Protein AF-A0A532C5R3-F1 (afdb_monomer)

Secondary structure (DSSP, 8-state):
---EEEEEEEEEEEETTEEEEEETTS-EEEEEEEEEEEEES---TT-EEEEEEETT-EEEEEEEHHHHHTT--TT-

Mean predicted aligned error: 6.76 Å

Sequence (76 aa):
MKVSHRIEGEVLRVEGEDYFVRGKDGQEIRLQSDPSTRKIGNISQGNRIVATVNDQNHMRSIRLTDMADMSDPRNE

pLDDT: mean 82.14, std 12.66, range [43.5, 93.69]

Solvent-accessible surface area (backbone atoms only — not comparable to full-atom values): 4346 Å² total; per-residue (Å²): 133,88,58,67,49,78,47,51,28,35,26,71,41,72,58,95,49,38,36,33,26,33,34,86,87,68,49,77,42,78,36,42,50,50,96,82,32,46,72,46,77,90,84,51,64,76,37,48,30,39,34,37,21,38,87,81,46,45,32,51,32,37,29,43,40,77,59,50,58,80,68,53,77,86,83,116

Nearest PDB structures (foldseek):
  4a2i-assembly1_V  TM=7.180E-01  e=1.538E-03  Salmonella enterica subsp. enterica serovar Typhimurium
  2rcn-assembly1_A  TM=7.180E-01  e=5.803E-03  Salmonella enterica subsp. enterica serovar Typhimurium str. LT2
  6zp4-assembly1_G  TM=5.879E-01  e=8.336E-03  Homo sapiens
  8rw1-assembly1_i  TM=5.827E-01  e=1.720E-02  Saccharomyces cerevisiae S288C
  7zag-assembly1_6  TM=6.262E-01  e=3.549E-02  Pyrococcus abyssi GE5

Structure (mmCIF, N/CA/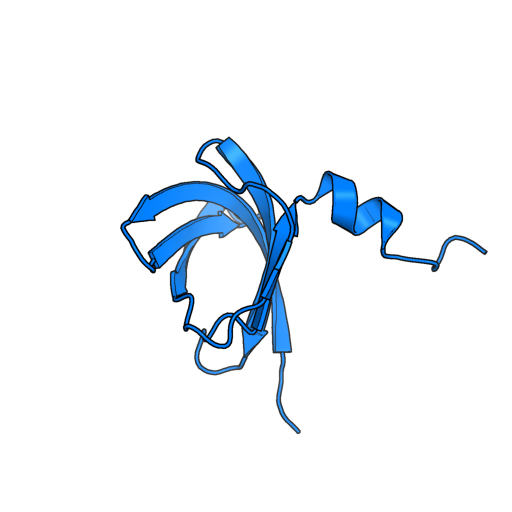C/O backbone):
data_AF-A0A532C5R3-F1
#
_entry.id   AF-A0A532C5R3-F1
#
loop_
_atom_site.group_PDB
_atom_site.id
_atom_site.type_symbol
_atom_site.label_atom_id
_atom_site.label_alt_id
_atom_site.label_comp_id
_atom_site.label_asym_id
_atom_site.label_entity_id
_atom_site.label_seq_id
_atom_site.pdbx_PDB_ins_code
_atom_site.Cartn_x
_atom_site.Cartn_y
_atom_site.Cartn_z
_atom_site.occupancy
_atom_site.B_iso_or_equiv
_atom_site.auth_seq_id
_atom_site.auth_comp_id
_atom_site.auth_asym_id
_atom_site.auth_atom_id
_atom_site.pdbx_PDB_model_num
ATOM 1 N N . MET A 1 1 ? 11.482 -15.240 15.186 1.00 47.78 1 MET A N 1
ATOM 2 C CA . MET A 1 1 ? 10.693 -15.331 13.936 1.00 47.78 1 MET A CA 1
ATOM 3 C C . MET A 1 1 ? 10.349 -13.903 13.535 1.00 47.78 1 MET A C 1
ATOM 5 O O . MET A 1 1 ? 9.816 -13.194 14.373 1.00 47.78 1 MET A O 1
ATOM 9 N N . LYS A 1 2 ? 10.748 -13.422 12.350 1.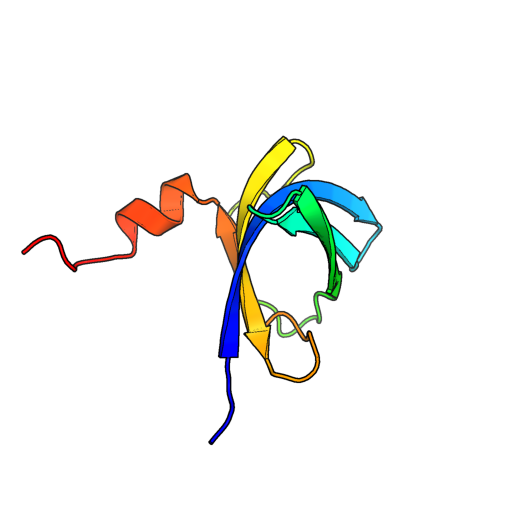00 55.03 2 LYS A N 1
ATOM 10 C CA . LYS A 1 2 ? 10.381 -12.065 11.901 1.00 55.03 2 LYS A CA 1
ATOM 11 C C . LYS A 1 2 ? 8.932 -12.110 11.422 1.00 55.03 2 LYS A C 1
ATOM 13 O O . LYS A 1 2 ? 8.667 -12.737 10.401 1.00 55.03 2 LYS A O 1
ATOM 18 N N . VAL A 1 3 ? 8.019 -11.495 12.168 1.00 68.06 3 VAL A N 1
ATOM 19 C CA . VAL A 1 3 ? 6.625 -11.348 11.745 1.00 68.06 3 VAL A CA 1
ATOM 20 C C . VAL A 1 3 ? 6.592 -10.298 10.637 1.00 68.06 3 VAL A C 1
ATOM 22 O O . VAL A 1 3 ? 7.144 -9.204 10.775 1.00 68.06 3 VAL A O 1
ATOM 25 N N . SER A 1 4 ? 6.033 -10.675 9.491 1.00 75.38 4 SER A N 1
ATOM 26 C CA . SER A 1 4 ? 5.766 -9.762 8.387 1.00 75.38 4 SER A CA 1
ATOM 27 C C . SER A 1 4 ? 4.261 -9.626 8.223 1.00 75.38 4 SER A C 1
ATOM 29 O O . SER A 1 4 ? 3.580 -10.625 7.989 1.00 75.38 4 SER A O 1
ATOM 31 N N . HIS A 1 5 ? 3.752 -8.406 8.331 1.00 81.88 5 HIS A N 1
ATOM 32 C CA . HIS A 1 5 ? 2.345 -8.093 8.139 1.00 81.88 5 HIS A CA 1
ATOM 33 C C . HIS A 1 5 ? 2.100 -7.666 6.695 1.00 81.88 5 HIS A C 1
ATOM 35 O O . HIS A 1 5 ? 2.864 -6.893 6.115 1.00 81.88 5 HIS A O 1
ATOM 41 N N . ARG A 1 6 ? 1.025 -8.183 6.102 1.00 86.75 6 ARG A N 1
ATOM 42 C CA . ARG A 1 6 ? 0.549 -7.758 4.787 1.00 86.75 6 ARG A CA 1
ATOM 43 C C . ARG A 1 6 ? -0.559 -6.736 4.989 1.00 86.75 6 ARG A C 1
ATOM 45 O O . ARG A 1 6 ? -1.536 -7.007 5.679 1.00 86.75 6 ARG A O 1
ATOM 52 N N . ILE A 1 7 ? -0.388 -5.578 4.378 1.00 87.19 7 ILE A N 1
ATOM 53 C CA . ILE A 1 7 ? -1.291 -4.442 4.461 1.00 87.19 7 ILE A CA 1
ATOM 54 C C . ILE A 1 7 ? -1.868 -4.227 3.076 1.00 87.19 7 ILE A C 1
ATOM 56 O O . ILE A 1 7 ? -1.138 -4.082 2.099 1.00 87.19 7 ILE A O 1
ATOM 60 N N . GLU A 1 8 ? -3.190 -4.250 2.994 1.00 90.00 8 GLU A N 1
ATOM 61 C CA . GLU A 1 8 ? -3.923 -4.089 1.747 1.00 90.00 8 GLU A CA 1
ATOM 62 C C . GLU A 1 8 ? -4.858 -2.902 1.884 1.00 90.00 8 GLU A C 1
ATOM 64 O O . GLU A 1 8 ? -5.636 -2.823 2.840 1.00 90.00 8 GLU A O 1
ATOM 69 N N . GLY A 1 9 ? -4.790 -1.987 0.927 1.00 91.56 9 GLY A N 1
ATOM 70 C CA . GLY A 1 9 ? -5.507 -0.731 1.043 1.00 91.56 9 GLY A CA 1
ATOM 71 C C . GLY A 1 9 ? -5.321 0.187 -0.149 1.00 91.56 9 GLY A C 1
ATOM 72 O O . GLY A 1 9 ? -4.615 -0.140 -1.101 1.00 91.56 9 GLY A O 1
ATOM 73 N N . GLU A 1 10 ? -5.987 1.331 -0.097 1.00 93.06 10 GLU A N 1
ATOM 74 C CA . GLU A 1 10 ? -5.876 2.380 -1.111 1.00 93.06 10 GLU A CA 1
ATOM 75 C C . GLU A 1 10 ? -4.844 3.422 -0.687 1.00 93.06 10 GLU A C 1
ATOM 77 O O . GLU A 1 10 ? -4.860 3.886 0.452 1.00 93.06 10 GLU A O 1
ATOM 82 N N . VAL A 1 11 ? -3.948 3.797 -1.595 1.00 92.81 11 VAL A N 1
ATOM 83 C CA . VAL A 1 11 ? -2.978 4.867 -1.367 1.00 92.81 11 VAL A CA 1
ATOM 84 C C . VAL A 1 11 ? -3.716 6.199 -1.349 1.00 92.81 11 VAL A C 1
ATOM 86 O O . VAL A 1 11 ? -4.199 6.672 -2.374 1.00 92.81 11 VAL A O 1
ATOM 89 N N . LEU A 1 12 ? -3.769 6.825 -0.180 1.00 93.56 12 LEU A N 1
ATOM 90 C CA . LEU A 1 12 ? -4.379 8.135 0.010 1.00 93.56 12 LEU A CA 1
ATOM 91 C C . LEU A 1 12 ? -3.476 9.256 -0.483 1.00 93.56 12 LEU A C 1
ATOM 93 O O . LEU A 1 12 ? -3.976 10.237 -1.020 1.00 93.56 12 LEU A O 1
ATOM 97 N N . ARG A 1 13 ? -2.164 9.122 -0.274 1.00 93.56 13 ARG A N 1
ATOM 98 C CA . ARG A 1 13 ? -1.131 10.073 -0.705 1.00 93.56 13 ARG A CA 1
ATOM 99 C C . ARG A 1 13 ? 0.261 9.466 -0.533 1.00 93.56 13 ARG A C 1
ATOM 101 O O . ARG A 1 13 ? 0.434 8.500 0.216 1.00 93.56 13 ARG A O 1
ATOM 108 N N . VAL A 1 14 ? 1.236 10.054 -1.217 1.00 90.00 14 VAL A N 1
ATOM 109 C CA . VAL A 1 14 ? 2.652 9.679 -1.138 1.00 90.00 14 VAL A CA 1
ATOM 110 C C . VAL A 1 14 ? 3.466 10.942 -0.900 1.00 90.00 14 VAL A C 1
ATOM 112 O O . VAL A 1 14 ? 3.449 11.846 -1.729 1.00 90.00 14 VAL A O 1
ATOM 115 N N . GLU A 1 15 ? 4.178 10.984 0.219 1.00 90.12 15 GLU A N 1
ATOM 116 C CA . GLU A 1 15 ? 4.999 12.112 0.656 1.00 90.12 15 GLU A CA 1
ATOM 117 C C . GLU A 1 15 ? 6.461 11.646 0.711 1.00 90.12 15 GLU A C 1
ATOM 119 O O . GLU A 1 15 ? 6.927 11.118 1.719 1.00 90.12 15 GLU A O 1
ATOM 124 N N . GLY A 1 16 ? 7.189 11.775 -0.401 1.00 87.69 16 GLY A N 1
ATOM 125 C CA . GLY A 1 16 ? 8.577 11.309 -0.499 1.00 87.69 16 GLY A CA 1
ATOM 126 C C . GLY A 1 16 ? 8.710 9.793 -0.307 1.00 87.69 16 GLY A C 1
ATOM 127 O O . GLY A 1 16 ? 8.425 9.016 -1.220 1.00 87.69 16 GLY A O 1
ATOM 128 N N . GLU A 1 17 ? 9.169 9.381 0.875 1.00 87.31 17 GLU A N 1
ATOM 129 C CA . GLU A 1 17 ? 9.339 7.977 1.276 1.00 87.31 17 GLU A CA 1
ATOM 130 C C . GLU A 1 17 ? 8.159 7.432 2.096 1.00 87.31 17 GLU A C 1
ATOM 132 O O . GLU A 1 17 ? 8.070 6.227 2.330 1.00 87.31 17 GLU A O 1
ATOM 137 N N . ASP A 1 18 ? 7.227 8.294 2.500 1.00 89.88 18 ASP A N 1
ATOM 138 C CA . ASP A 1 18 ? 6.061 7.931 3.292 1.00 89.88 18 ASP A CA 1
ATOM 139 C C . ASP A 1 18 ? 4.832 7.687 2.412 1.00 89.88 18 ASP A C 1
ATOM 141 O O . ASP A 1 18 ? 4.372 8.553 1.665 1.00 89.88 18 ASP A O 1
ATOM 145 N N . TYR A 1 19 ? 4.250 6.499 2.541 1.00 90.56 19 TYR A N 1
ATOM 146 C CA . TYR A 1 19 ? 3.016 6.102 1.877 1.00 90.56 19 TYR A CA 1
ATOM 147 C C . TYR A 1 19 ? 1.888 6.060 2.899 1.00 90.56 19 TYR A C 1
ATOM 149 O O . TYR A 1 19 ? 1.939 5.297 3.863 1.00 90.56 19 TYR A O 1
ATOM 157 N N . PHE A 1 20 ? 0.840 6.841 2.665 1.00 92.00 20 PHE A N 1
ATOM 158 C CA . PHE A 1 20 ? -0.361 6.815 3.489 1.00 92.00 20 PHE A CA 1
ATOM 159 C C . PHE A 1 20 ? -1.397 5.936 2.808 1.00 92.00 20 PHE A C 1
ATOM 161 O O . PHE A 1 20 ? -1.823 6.224 1.689 1.00 92.00 20 PHE A O 1
ATOM 168 N N . VAL A 1 21 ? -1.780 4.849 3.467 1.00 92.25 21 VAL A N 1
ATOM 169 C CA . VAL A 1 21 ? -2.656 3.821 2.905 1.00 92.25 21 VAL A CA 1
ATOM 170 C C . VAL A 1 21 ? -3.867 3.641 3.802 1.00 92.25 21 VAL A C 1
ATOM 172 O O . VAL A 1 21 ? -3.731 3.401 4.997 1.00 92.25 21 VAL A O 1
ATOM 175 N N . ARG A 1 22 ? -5.066 3.709 3.229 1.00 93.69 22 ARG A N 1
ATOM 176 C CA . ARG A 1 22 ? -6.304 3.380 3.932 1.00 93.69 22 ARG A CA 1
ATOM 177 C C . ARG A 1 22 ? -6.492 1.871 3.941 1.00 93.69 22 ARG A C 1
ATOM 179 O O . ARG A 1 22 ? -6.752 1.277 2.893 1.00 93.69 22 ARG A O 1
ATOM 186 N N . GLY A 1 23 ? -6.363 1.260 5.114 1.00 89.25 23 GLY A N 1
ATOM 187 C CA . GLY A 1 23 ? -6.629 -0.160 5.309 1.00 89.25 23 GLY A CA 1
ATOM 188 C C . GLY A 1 23 ? -8.106 -0.507 5.108 1.00 89.25 23 GLY A C 1
ATOM 189 O O . GLY A 1 23 ? -8.974 0.365 5.073 1.00 89.25 23 GLY A O 1
ATOM 190 N N . LYS A 1 24 ? -8.411 -1.807 5.015 1.00 80.81 24 LYS A N 1
ATOM 191 C CA . LYS A 1 24 ? -9.798 -2.304 4.878 1.00 80.81 24 LYS A CA 1
ATOM 192 C C . LYS A 1 24 ? -10.716 -1.883 6.033 1.00 80.81 24 LYS A C 1
ATOM 194 O O . LYS A 1 24 ? -11.912 -1.746 5.82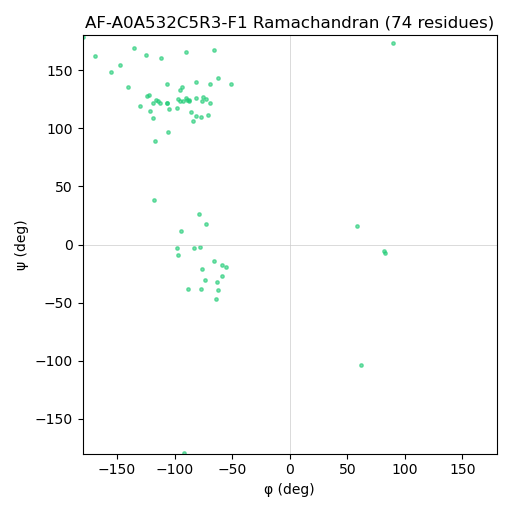2 1.00 80.81 24 LYS A O 1
ATOM 199 N N . ASP A 1 25 ? -10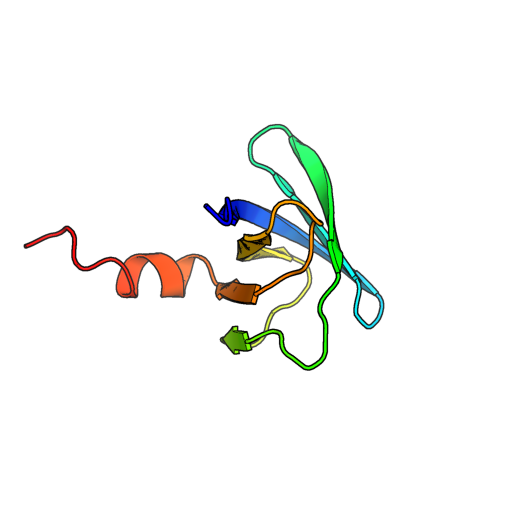.146 -1.649 7.212 1.00 83.44 25 ASP A N 1
ATOM 200 C CA . ASP A 1 25 ? -10.858 -1.186 8.410 1.00 83.44 25 ASP A CA 1
ATOM 201 C C . ASP A 1 25 ? -11.186 0.325 8.375 1.00 83.44 25 ASP A C 1
ATOM 203 O O . ASP A 1 25 ? -11.786 0.867 9.293 1.00 83.44 25 ASP A O 1
ATOM 207 N N . GLY A 1 26 ? -10.763 1.042 7.326 1.00 86.62 26 GLY A N 1
ATOM 208 C CA . GLY A 1 26 ? -10.919 2.496 7.210 1.00 86.62 26 GLY A CA 1
ATOM 209 C C . GLY A 1 26 ? -9.840 3.304 7.938 1.00 86.62 26 GLY A C 1
ATOM 210 O O . GLY A 1 26 ? -9.755 4.515 7.739 1.00 86.62 26 GLY A O 1
ATOM 211 N N . GLN A 1 27 ? -8.978 2.646 8.717 1.00 89.94 27 GLN A N 1
ATOM 212 C CA . GLN A 1 27 ? -7.831 3.269 9.374 1.00 89.94 27 GLN A CA 1
ATOM 213 C C . GLN A 1 27 ? -6.751 3.677 8.361 1.00 89.94 27 GLN A C 1
ATOM 215 O O . GLN A 1 27 ? -6.431 2.932 7.429 1.00 89.94 27 GLN A O 1
ATOM 220 N N . GLU A 1 28 ? -6.176 4.863 8.557 1.00 91.75 28 GLU A N 1
ATOM 221 C CA . GLU A 1 28 ? -5.007 5.325 7.811 1.00 91.75 28 GLU A CA 1
ATOM 222 C C . GLU A 1 28 ? -3.741 4.722 8.421 1.00 91.75 28 GLU A C 1
ATOM 224 O O . GLU A 1 28 ? -3.480 4.847 9.616 1.00 91.75 28 GLU A O 1
ATOM 229 N N . ILE A 1 29 ? -2.951 4.069 7.579 1.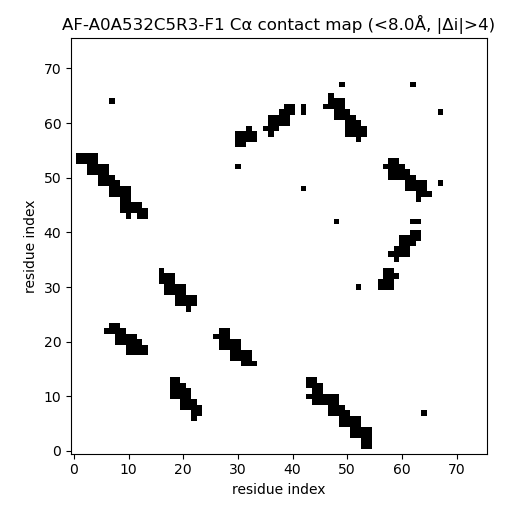00 89.81 29 ILE A N 1
ATOM 230 C CA . ILE A 1 29 ? -1.701 3.428 7.951 1.00 89.81 29 ILE A CA 1
ATOM 231 C C . ILE A 1 29 ? -0.577 4.140 7.211 1.00 89.81 29 ILE A C 1
ATOM 233 O O . ILE A 1 29 ? -0.578 4.224 5.980 1.00 89.81 29 ILE A O 1
ATOM 237 N N . ARG A 1 30 ? 0.398 4.635 7.970 1.00 90.44 30 ARG A N 1
ATOM 238 C CA . ARG A 1 30 ? 1.629 5.211 7.433 1.00 90.44 30 ARG A CA 1
ATOM 239 C C . ARG A 1 30 ? 2.661 4.108 7.238 1.00 90.44 30 ARG A C 1
ATOM 241 O O . ARG A 1 30 ? 2.996 3.397 8.182 1.00 90.44 30 ARG A O 1
ATOM 248 N N . LEU A 1 31 ? 3.170 3.987 6.021 1.00 88.12 31 LEU A N 1
ATOM 249 C CA . LEU A 1 31 ? 4.188 3.017 5.646 1.00 88.12 31 LEU A CA 1
ATOM 250 C C . LEU A 1 31 ? 5.425 3.764 5.164 1.00 88.12 31 LEU A C 1
ATOM 252 O O . LEU A 1 31 ? 5.354 4.503 4.184 1.00 88.12 31 LEU A O 1
ATOM 256 N N . GLN A 1 32 ? 6.557 3.535 5.816 1.00 88.50 32 GLN A N 1
ATOM 257 C CA . GLN A 1 32 ? 7.822 4.122 5.401 1.00 88.50 32 GLN A CA 1
ATOM 258 C C . GLN A 1 32 ? 8.516 3.184 4.411 1.00 88.50 32 GLN A C 1
ATOM 260 O O . GLN A 1 32 ? 8.696 1.993 4.689 1.00 88.50 32 GLN A O 1
ATOM 265 N N . SER A 1 33 ? 8.878 3.709 3.242 1.00 86.44 33 SER A N 1
ATOM 266 C CA . SER A 1 33 ? 9.713 3.003 2.278 1.00 86.44 33 SER A CA 1
ATOM 267 C C . SER A 1 33 ? 11.176 3.360 2.496 1.00 86.44 33 SER A C 1
ATOM 269 O O . SER A 1 33 ? 11.537 4.521 2.395 1.00 86.44 33 SER A O 1
ATOM 271 N N . ASP A 1 34 ? 12.016 2.361 2.718 1.00 85.25 34 ASP A N 1
ATOM 272 C CA . ASP A 1 34 ? 13.473 2.488 2.699 1.00 85.25 34 ASP A CA 1
ATOM 273 C C . ASP A 1 34 ? 14.040 2.238 1.287 1.00 85.25 34 ASP A C 1
ATOM 275 O O . ASP A 1 34 ? 13.379 1.581 0.475 1.00 85.25 34 ASP A O 1
ATOM 279 N N . PRO A 1 35 ? 15.305 2.593 0.995 1.00 84.25 35 PRO A N 1
ATOM 280 C CA . PRO A 1 35 ? 15.986 2.217 -0.255 1.00 84.25 35 PRO A CA 1
ATOM 281 C C . PRO A 1 35 ? 16.089 0.697 -0.478 1.00 84.25 35 PRO A C 1
ATOM 283 O O . PRO A 1 35 ? 16.304 0.239 -1.597 1.00 84.25 35 PRO A O 1
ATOM 286 N N . SER A 1 36 ? 15.913 -0.107 0.576 1.00 85.56 36 SER A N 1
ATOM 287 C CA . SER A 1 36 ? 15.829 -1.572 0.483 1.00 85.56 36 SER A CA 1
ATOM 288 C C . SER A 1 36 ? 14.427 -2.095 0.125 1.00 85.56 36 SER A C 1
ATOM 290 O O . SER A 1 36 ? 14.237 -3.304 -0.042 1.00 85.56 36 SER A O 1
ATOM 292 N N . THR A 1 37 ? 13.445 -1.200 -0.006 1.00 87.19 37 THR A N 1
ATOM 293 C CA . THR A 1 37 ? 12.056 -1.523 -0.338 1.00 87.19 37 THR A CA 1
ATOM 294 C C . THR A 1 37 ? 11.920 -1.859 -1.809 1.00 87.19 37 THR A C 1
ATOM 296 O O . THR A 1 37 ? 12.245 -1.063 -2.691 1.00 87.19 37 THR A O 1
ATOM 299 N N . ARG A 1 38 ? 11.326 -3.014 -2.098 1.00 87.25 38 ARG A N 1
ATOM 300 C CA . ARG A 1 38 ? 11.022 -3.400 -3.474 1.00 87.25 38 ARG A CA 1
ATOM 301 C C . ARG A 1 38 ? 9.691 -2.793 -3.927 1.00 87.25 38 ARG A C 1
ATOM 303 O O . ARG A 1 38 ? 8.632 -3.267 -3.520 1.00 87.25 38 ARG A O 1
ATOM 310 N N . LYS A 1 39 ? 9.744 -1.767 -4.779 1.00 87.62 39 LYS A N 1
ATOM 311 C CA . LYS A 1 39 ? 8.565 -1.173 -5.433 1.00 87.62 39 LYS A CA 1
ATOM 312 C C . LYS A 1 39 ? 8.295 -1.897 -6.754 1.00 87.62 39 LYS A C 1
ATOM 314 O O . LYS A 1 39 ? 9.192 -2.013 -7.586 1.00 87.62 39 LYS A O 1
ATOM 319 N N . ILE A 1 40 ? 7.086 -2.427 -6.923 1.00 85.38 40 ILE A N 1
ATOM 320 C CA . ILE A 1 40 ? 6.673 -3.177 -8.114 1.00 85.38 40 ILE A CA 1
ATOM 321 C C . ILE A 1 40 ? 5.499 -2.439 -8.760 1.00 85.38 40 ILE A C 1
ATOM 323 O O . ILE A 1 40 ? 4.388 -2.433 -8.229 1.00 85.38 40 ILE A O 1
ATOM 327 N N . GLY A 1 41 ? 5.764 -1.830 -9.915 1.00 81.94 41 GLY A N 1
ATOM 328 C CA . GLY A 1 41 ? 4.808 -0.986 -10.631 1.00 81.94 41 GLY A CA 1
ATOM 329 C C . GLY A 1 41 ? 4.878 0.489 -10.228 1.00 81.94 41 GLY A C 1
ATOM 330 O O . GLY A 1 41 ? 5.597 0.875 -9.305 1.00 81.94 41 GLY A O 1
ATOM 331 N N . ASN A 1 42 ? 4.128 1.319 -10.953 1.00 85.62 42 ASN A N 1
ATOM 332 C CA . ASN A 1 42 ? 3.961 2.732 -10.627 1.00 85.62 42 ASN A CA 1
ATOM 333 C C . ASN A 1 42 ? 2.821 2.865 -9.624 1.00 85.62 42 ASN A C 1
ATOM 335 O O . ASN A 1 42 ? 1.677 2.551 -9.940 1.00 85.62 42 ASN A O 1
ATOM 339 N N . ILE A 1 43 ? 3.155 3.291 -8.410 1.00 87.62 43 ILE A N 1
ATOM 340 C CA . ILE A 1 43 ? 2.199 3.437 -7.318 1.00 87.62 43 ILE A CA 1
ATOM 341 C C . ILE A 1 43 ? 1.949 4.915 -7.111 1.00 87.62 43 ILE A C 1
ATOM 343 O O . ILE A 1 43 ? 2.873 5.681 -6.841 1.00 87.62 43 ILE A O 1
ATOM 347 N N . SER A 1 44 ? 0.693 5.309 -7.239 1.00 87.69 44 SER A N 1
ATOM 348 C CA . SER A 1 44 ? 0.243 6.683 -7.069 1.00 87.69 44 SER A CA 1
ATOM 349 C C . SER A 1 44 ? -1.023 6.735 -6.221 1.00 87.69 44 SER A C 1
ATOM 351 O O . SER A 1 44 ? -1.641 5.711 -5.921 1.00 87.69 44 SER A O 1
ATOM 353 N N . GLN A 1 45 ? -1.390 7.945 -5.807 1.00 91.19 45 GLN A N 1
ATOM 354 C CA . GLN A 1 45 ? -2.639 8.202 -5.099 1.00 91.19 45 GLN A CA 1
ATOM 355 C C . GLN A 1 45 ? -3.840 7.602 -5.850 1.00 91.19 45 GLN A C 1
ATOM 357 O O . GLN A 1 45 ? -3.915 7.667 -7.076 1.00 91.19 45 GLN A O 1
ATOM 362 N N . GLY A 1 46 ? -4.767 6.999 -5.104 1.00 90.31 46 GLY A N 1
ATOM 363 C CA . GLY A 1 46 ? -5.941 6.300 -5.627 1.00 90.31 46 GLY A CA 1
ATOM 364 C C . GLY A 1 46 ? -5.665 4.868 -6.092 1.00 90.31 46 GLY A C 1
ATOM 365 O O . GLY A 1 46 ? -6.593 4.144 -6.440 1.00 90.31 46 GLY A O 1
ATOM 366 N N . ASN A 1 47 ? -4.409 4.409 -6.098 1.00 90.50 47 ASN A N 1
ATOM 367 C CA . ASN A 1 47 ? -4.121 3.012 -6.401 1.00 90.50 47 ASN A CA 1
ATOM 368 C C . ASN A 1 47 ? -4.337 2.122 -5.184 1.00 90.50 47 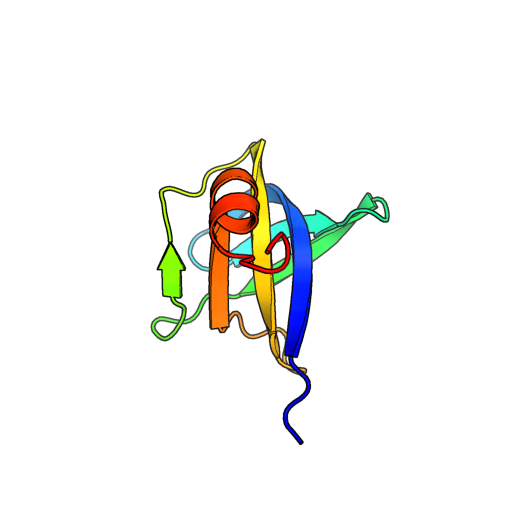ASN A C 1
ATOM 370 O O . ASN A 1 47 ? -3.920 2.431 -4.069 1.00 90.50 47 ASN A O 1
ATOM 374 N N . ARG A 1 48 ? -4.914 0.949 -5.428 1.00 90.75 48 ARG A N 1
ATOM 375 C CA . ARG A 1 48 ? -5.023 -0.097 -4.421 1.00 90.75 48 ARG A CA 1
ATOM 376 C C . ARG A 1 48 ? -3.767 -0.957 -4.441 1.00 90.75 48 ARG A C 1
ATOM 378 O O . ARG A 1 48 ? -3.404 -1.512 -5.479 1.00 90.75 48 ARG A O 1
ATOM 385 N N . ILE A 1 49 ? -3.101 -1.057 -3.300 1.00 90.38 49 ILE A N 1
ATOM 386 C CA . ILE A 1 49 ? -1.812 -1.727 -3.158 1.00 90.38 49 ILE A CA 1
ATOM 387 C C . ILE A 1 49 ? -1.844 -2.800 -2.083 1.00 90.38 49 ILE A C 1
ATOM 389 O O . ILE A 1 49 ? -2.710 -2.840 -1.208 1.00 90.38 49 ILE A O 1
ATOM 393 N N . VAL A 1 50 ? -0.833 -3.652 -2.163 1.00 90.50 50 VAL A N 1
ATOM 394 C CA . VAL A 1 50 ? -0.461 -4.629 -1.158 1.00 90.50 50 VAL A CA 1
ATOM 395 C C . VAL A 1 50 ? 0.975 -4.333 -0.750 1.00 90.50 50 VAL A C 1
ATOM 397 O O . VAL A 1 50 ? 1.897 -4.470 -1.559 1.00 90.50 50 VAL A O 1
ATOM 400 N N . ALA A 1 51 ? 1.161 -3.934 0.501 1.00 89.81 51 ALA A N 1
ATOM 401 C CA . ALA A 1 51 ? 2.463 -3.728 1.110 1.00 89.81 51 ALA A CA 1
ATOM 402 C C . ALA A 1 51 ? 2.762 -4.851 2.102 1.00 89.81 51 ALA A C 1
ATOM 404 O O . ALA A 1 51 ? 1.904 -5.246 2.886 1.00 89.81 51 ALA A O 1
ATOM 405 N N . THR A 1 52 ? 3.991 -5.350 2.103 1.00 89.50 52 THR A N 1
ATOM 406 C CA . THR A 1 52 ? 4.480 -6.251 3.148 1.00 89.50 52 THR A CA 1
ATOM 407 C C . THR A 1 52 ? 5.411 -5.458 4.046 1.00 89.50 52 THR A C 1
ATOM 409 O O . THR A 1 52 ? 6.457 -5.000 3.583 1.00 89.50 52 THR A O 1
ATOM 412 N N . VAL A 1 53 ? 5.051 -5.312 5.317 1.00 88.44 53 VAL A N 1
ATOM 413 C CA . VAL A 1 53 ? 5.858 -4.649 6.346 1.00 88.44 53 VAL A CA 1
ATOM 414 C C . VAL A 1 53 ? 6.355 -5.649 7.379 1.00 88.44 53 VAL A C 1
ATOM 416 O O . VAL A 1 53 ? 5.821 -6.749 7.496 1.00 88.44 53 VAL A O 1
ATOM 419 N N . ASN A 1 54 ? 7.396 -5.296 8.122 1.00 83.94 54 ASN A N 1
ATOM 420 C CA . ASN A 1 54 ? 7.793 -6.032 9.323 1.00 83.94 54 ASN A CA 1
ATOM 421 C C . ASN A 1 54 ? 7.124 -5.443 10.582 1.00 83.94 54 ASN A C 1
ATOM 423 O O . ASN A 1 54 ? 6.407 -4.449 10.511 1.00 83.94 54 ASN A O 1
ATOM 427 N N . ASP A 1 55 ? 7.416 -6.032 11.739 1.00 80.88 55 ASP A N 1
ATOM 428 C CA . ASP A 1 55 ? 6.986 -5.559 13.068 1.00 80.88 55 ASP A CA 1
ATOM 429 C C . ASP A 1 55 ? 7.385 -4.093 13.382 1.00 80.88 55 ASP A C 1
ATOM 431 O O . ASP A 1 55 ? 6.792 -3.440 14.230 1.00 80.88 55 ASP A O 1
ATOM 435 N N . GLN A 1 56 ? 8.369 -3.540 12.660 1.00 77.75 56 GLN A N 1
ATOM 436 C CA . GLN A 1 56 ? 8.834 -2.153 12.794 1.00 77.75 56 GLN A CA 1
ATOM 437 C C . GLN A 1 56 ? 8.157 -1.193 11.799 1.00 77.75 56 GLN A C 1
ATOM 439 O O . GLN A 1 56 ? 8.625 -0.073 11.624 1.00 77.75 56 GLN A O 1
ATOM 444 N N . ASN A 1 57 ? 7.097 -1.623 11.103 1.00 74.75 57 ASN A N 1
ATOM 445 C CA . ASN A 1 57 ? 6.455 -0.886 10.005 1.00 74.75 57 ASN A CA 1
ATOM 446 C C . ASN A 1 57 ? 7.388 -0.538 8.827 1.00 74.75 57 ASN A C 1
ATOM 448 O O . ASN A 1 57 ? 7.025 0.269 7.971 1.00 74.75 57 ASN A O 1
ATOM 452 N N . HIS A 1 58 ? 8.559 -1.174 8.727 1.00 82.81 58 HIS A N 1
ATOM 453 C CA . HIS A 1 58 ? 9.435 -1.011 7.570 1.00 82.81 58 HIS A CA 1
ATOM 454 C C . HIS A 1 5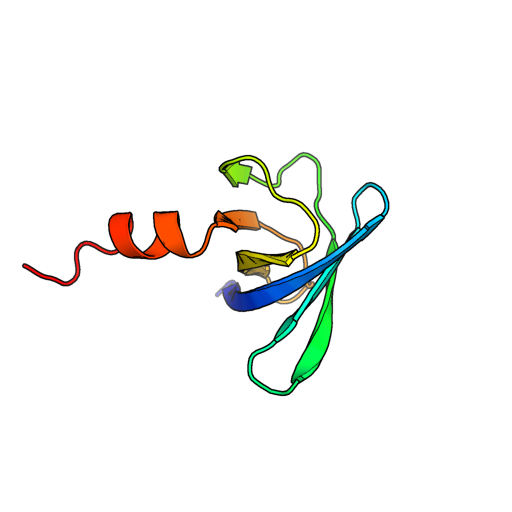8 ? 8.890 -1.812 6.397 1.00 82.81 58 HIS A C 1
ATOM 456 O O . HIS A 1 58 ? 8.715 -3.038 6.471 1.00 82.81 58 HIS A O 1
ATOM 462 N N . MET A 1 59 ? 8.651 -1.110 5.294 1.00 87.00 59 MET A N 1
ATOM 463 C CA . MET A 1 59 ? 8.164 -1.700 4.063 1.00 87.00 59 MET A CA 1
ATOM 464 C C . MET A 1 59 ? 9.254 -2.568 3.432 1.00 87.00 59 MET A C 1
ATOM 466 O O . MET A 1 59 ? 10.344 -2.120 3.103 1.00 87.00 59 MET A O 1
ATOM 470 N N . ARG A 1 60 ? 8.965 -3.854 3.232 1.00 89.12 60 ARG A N 1
ATOM 471 C CA . ARG A 1 60 ? 9.845 -4.747 2.466 1.00 89.12 60 ARG A CA 1
ATOM 472 C C . ARG A 1 60 ? 9.508 -4.716 0.990 1.00 89.12 60 ARG A C 1
ATOM 474 O O . ARG A 1 60 ? 10.389 -4.824 0.136 1.00 89.12 60 ARG A O 1
ATOM 481 N N . SER A 1 61 ? 8.223 -4.647 0.669 1.00 88.44 61 SER A N 1
ATOM 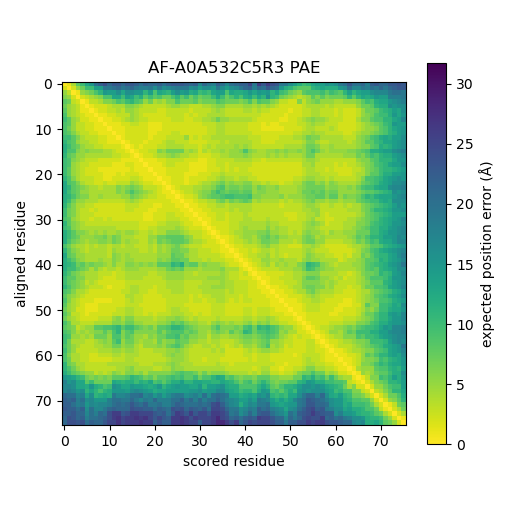482 C CA . SER A 1 61 ? 7.756 -4.660 -0.712 1.00 88.44 61 SER A CA 1
ATOM 483 C C . SER A 1 61 ? 6.400 -3.995 -0.823 1.00 88.44 61 SER A C 1
ATOM 485 O O . SER A 1 61 ? 5.587 -4.104 0.092 1.00 88.44 61 SER A O 1
ATOM 487 N N . ILE A 1 62 ? 6.152 -3.364 -1.963 1.00 89.81 62 ILE A N 1
ATOM 488 C CA . ILE A 1 62 ? 4.866 -2.765 -2.298 1.00 89.81 62 ILE A CA 1
ATOM 489 C C . ILE A 1 62 ? 4.553 -3.017 -3.766 1.00 89.81 62 ILE A C 1
ATOM 491 O O . ILE A 1 62 ? 5.424 -2.903 -4.631 1.00 89.81 62 ILE A O 1
ATOM 495 N N . ARG A 1 63 ? 3.310 -3.410 -4.033 1.00 89.38 63 ARG A N 1
ATOM 496 C CA . ARG A 1 63 ? 2.819 -3.748 -5.369 1.00 89.38 63 ARG A CA 1
ATOM 497 C C . ARG A 1 63 ? 1.353 -3.379 -5.524 1.00 89.38 63 ARG A C 1
ATOM 499 O O . ARG A 1 63 ? 0.625 -3.349 -4.534 1.00 89.38 63 ARG A O 1
ATOM 506 N N . LEU A 1 64 ? 0.916 -3.138 -6.755 1.00 88.75 64 LEU A N 1
ATOM 507 C CA . LEU A 1 64 ? -0.504 -2.967 -7.068 1.00 88.75 64 LEU A CA 1
ATOM 508 C C . LEU A 1 64 ? -1.280 -4.250 -6.743 1.00 88.75 64 LEU A C 1
ATOM 510 O O . LEU A 1 64 ? -0.777 -5.356 -6.943 1.00 88.75 64 LEU A O 1
ATOM 514 N N . THR A 1 65 ? -2.506 -4.106 -6.240 1.00 83.00 65 THR A N 1
ATOM 515 C CA . THR A 1 65 ? -3.358 -5.254 -5.890 1.00 83.00 65 THR A CA 1
ATOM 516 C C . THR A 1 65 ? -3.722 -6.100 -7.107 1.00 83.00 65 THR A C 1
ATOM 518 O O . THR A 1 65 ? -3.828 -7.311 -6.979 1.00 83.00 65 THR A O 1
ATOM 521 N N . ASP A 1 66 ? -3.858 -5.470 -8.274 1.00 72.50 66 ASP A N 1
ATOM 522 C CA . ASP A 1 66 ? -4.154 -6.134 -9.546 1.00 72.50 66 ASP A CA 1
ATOM 523 C C . ASP A 1 66 ? -3.028 -7.110 -9.935 1.00 72.50 66 ASP A C 1
ATOM 525 O O . ASP A 1 66 ? -3.258 -8.256 -10.300 1.00 72.50 66 ASP A O 1
ATOM 529 N N . MET A 1 67 ? -1.776 -6.715 -9.678 1.00 62.53 67 MET A N 1
ATOM 530 C CA . MET A 1 67 ? -0.610 -7.589 -9.842 1.00 62.53 67 MET A CA 1
ATOM 531 C C . MET A 1 67 ? -0.464 -8.617 -8.709 1.00 62.53 67 MET A C 1
ATOM 533 O O . MET A 1 67 ? 0.249 -9.609 -8.865 1.00 62.53 67 MET A O 1
ATOM 537 N N . ALA A 1 68 ? -1.070 -8.378 -7.541 1.00 60.94 68 ALA A N 1
ATOM 538 C CA . ALA A 1 68 ? -0.999 -9.299 -6.410 1.00 60.94 68 ALA A CA 1
ATOM 539 C C . ALA A 1 68 ? -1.864 -10.548 -6.626 1.00 60.94 68 ALA A C 1
ATOM 541 O O . ALA A 1 68 ? -1.477 -11.603 -6.130 1.00 60.94 68 ALA A O 1
ATOM 542 N N . ASP A 1 69 ? -2.964 -10.421 -7.374 1.00 58.91 69 ASP A N 1
ATOM 543 C CA . ASP A 1 69 ? -3.804 -11.533 -7.836 1.00 58.91 69 ASP A CA 1
ATOM 544 C C . ASP A 1 69 ? -3.021 -12.450 -8.789 1.00 58.91 69 ASP A C 1
ATOM 546 O O . ASP A 1 69 ? -2.877 -13.640 -8.531 1.00 58.91 69 ASP A O 1
ATOM 550 N N . MET A 1 70 ? -2.319 -11.868 -9.769 1.00 58.47 70 MET A N 1
ATOM 551 C CA . MET A 1 70 ? -1.436 -12.621 -10.678 1.00 58.47 70 MET A CA 1
ATOM 552 C C . MET A 1 70 ? -0.207 -13.252 -9.996 1.00 58.47 70 MET A C 1
ATOM 554 O O . MET A 1 70 ? 0.486 -14.071 -10.594 1.00 58.47 70 MET A O 1
ATOM 558 N N . SER A 1 71 ? 0.110 -12.846 -8.762 1.00 56.34 71 SER A N 1
ATOM 559 C CA . SER A 1 71 ? 1.270 -13.339 -8.007 1.00 56.34 71 SER A CA 1
ATOM 560 C C . SER A 1 71 ? 0.932 -14.443 -6.998 1.00 56.34 71 SER A C 1
ATOM 562 O O . SER A 1 71 ? 1.844 -14.892 -6.298 1.00 56.34 71 SER A O 1
ATOM 564 N N . ASP A 1 72 ? -0.339 -14.822 -6.836 1.00 53.34 72 ASP A N 1
ATOM 565 C CA . ASP A 1 72 ? -0.758 -15.879 -5.910 1.00 53.34 72 ASP A CA 1
ATOM 566 C C . ASP A 1 72 ? -1.124 -17.144 -6.711 1.00 53.34 72 ASP A C 1
ATOM 568 O O . ASP A 1 72 ? -2.236 -17.253 -7.217 1.00 53.34 72 ASP A O 1
ATOM 572 N N . PRO A 1 73 ? -0.207 -18.119 -6.862 1.00 58.56 73 PRO A N 1
ATOM 573 C CA . PRO A 1 73 ? -0.483 -19.355 -7.594 1.00 58.56 73 PRO A CA 1
ATOM 574 C C . PRO A 1 73 ? -1.413 -20.324 -6.837 1.00 58.56 73 PRO A C 1
ATOM 576 O O . PRO A 1 73 ? -1.454 -21.498 -7.180 1.00 58.56 73 PRO A O 1
ATOM 579 N N . ARG A 1 74 ? -2.175 -19.898 -5.813 1.00 59.53 74 ARG A N 1
ATOM 580 C CA . ARG A 1 74 ? -3.107 -20.790 -5.085 1.00 59.53 74 ARG A CA 1
ATOM 581 C C . ARG A 1 74 ? -4.430 -21.043 -5.821 1.00 59.53 74 ARG A C 1
ATOM 583 O O . ARG A 1 74 ? -5.430 -21.352 -5.179 1.00 59.53 74 ARG A O 1
ATOM 590 N N . ASN A 1 75 ?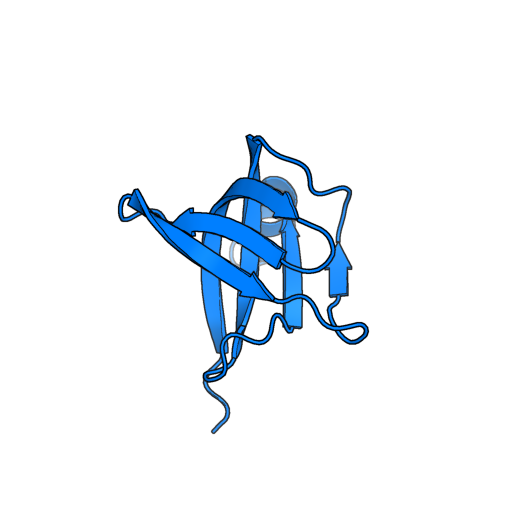 -4.428 -20.937 -7.149 1.00 50.03 75 ASN A N 1
ATOM 591 C CA . ASN A 1 75 ? -5.510 -21.409 -8.014 1.00 50.03 75 ASN A CA 1
ATOM 592 C C . ASN A 1 75 ? -5.031 -22.517 -8.976 1.00 50.03 75 ASN A C 1
ATOM 594 O O . ASN A 1 75 ? -5.464 -22.566 -10.126 1.00 50.03 75 ASN A O 1
ATOM 598 N N . GLU A 1 76 ? -4.156 -23.412 -8.516 1.00 43.50 76 GLU A N 1
ATOM 599 C CA . GLU A 1 76 ? -3.998 -24.743 -9.122 1.00 43.50 76 GLU A CA 1
ATOM 600 C C . GLU A 1 76 ? -4.292 -25.831 -8.086 1.00 43.50 76 GLU A C 1
ATOM 602 O O . GLU A 1 76 ? -3.771 -25.719 -6.949 1.00 43.50 76 GLU A O 1
#

Foldseek 3Di:
DWDKDKFKFFFQADDPQWTWGQGPVRDTDIAGEDPQEAEDDDHGGGFIKIFIATPVSHTNYMDGVVVVVVVDPVPD

Radius of gyration: 12.02 Å; Cα contacts (8 Å, |Δi|>4): 154; chains: 1; bounding box: 27×37×25 Å